Protein AF-A0A380CRN5-F1 (afdb_monomer)

Foldseek 3Di:
DDPFDWDWDDLVCLVVVLVVVCVVCVVVVNNVVPPDDSVNSCCCCPNPHPVDTDIHD

pLDDT: mean 70.71, std 9.79, range [41.09, 83.88]

Secondary structure (DSSP, 8-state):
------EE--GGGHHHHHHHHHHHHHHTT-GGG----HHHHHHHHHSSS-S---EE-

Nearest PDB structures (foldseek):
  2q4v-assembly1_B  TM=8.770E-01  e=2.138E-03  Homo sapiens
  3bj8-assembly2_C  TM=8.594E-01  e=1.998E-03  Mus musculus
  3bj7-assembly2_C  TM=8.419E-01  e=4.197E-03  Mus musculus
  2fxf-assembly1_A  TM=8.344E-01  e=4.490E-03  Homo sapiens
  8xj5-assembly1_A  TM=7.689E-01  e=5.446E-02  Arabidopsis thaliana

Sequence (57 aa):
MQEVIIREAVKADCPAMFELIKELALFEKAPEQVTVTMEEFEESGFGKNPVWGGICS

Mean predicted aligned error: 8.61 Å

Organism: Sphingobacterium spiritivorum (NCBI:txid258)

Solvent-accessible surface area (backbone atoms only — not comparable to full-atom values): 3534 Å² total; per-residue (Å²): 130,86,85,70,63,74,40,79,51,50,80,84,48,47,64,62,54,49,50,53,53,50,53,48,24,54,71,72,72,42,55,79,76,67,71,72,47,74,68,56,50,46,36,34,46,70,36,98,65,56,78,48,87,59,73,38,94

Structure (mmCIF, N/CA/C/O backbone):
data_AF-A0A380CRN5-F1
#
_entry.id   AF-A0A380CRN5-F1
#
loop_
_atom_site.group_PDB
_atom_site.id
_atom_site.type_symbol
_atom_site.label_atom_id
_atom_site.label_alt_id
_atom_site.label_comp_id
_atom_site.label_asym_id
_atom_site.label_entity_id
_atom_site.label_seq_id
_atom_site.pdbx_PDB_ins_code
_atom_site.Cartn_x
_atom_site.Cartn_y
_atom_site.Cartn_z
_atom_site.occupancy
_atom_site.B_iso_or_equiv
_atom_site.auth_seq_id
_atom_site.auth_comp_id
_atom_site.auth_asym_id
_atom_site.auth_atom_id
_atom_site.pdbx_PDB_model_num
ATOM 1 N N . MET A 1 1 ? -23.539 -16.777 -2.393 1.00 41.09 1 MET A N 1
ATOM 2 C CA . MET A 1 1 ? -22.084 -16.943 -2.212 1.00 41.09 1 MET A CA 1
ATOM 3 C C . MET A 1 1 ? -21.436 -16.063 -3.255 1.00 41.09 1 MET A C 1
ATOM 5 O O . MET A 1 1 ? -21.705 -16.288 -4.424 1.00 41.09 1 MET A O 1
ATOM 9 N N . GLN A 1 2 ? -20.745 -14.996 -2.854 1.00 55.50 2 GLN A N 1
ATOM 10 C CA . GLN A 1 2 ? -19.984 -14.194 -3.812 1.00 55.50 2 GLN A CA 1
ATOM 11 C C . GLN A 1 2 ? -18.772 -15.025 -4.240 1.00 55.50 2 GLN A C 1
ATOM 13 O O . GLN A 1 2 ? -18.001 -15.460 -3.388 1.00 55.50 2 GLN A O 1
ATOM 18 N N . GLU A 1 3 ? -18.668 -15.310 -5.536 1.00 60.12 3 GLU A N 1
ATOM 19 C CA . GLU A 1 3 ? -17.471 -15.898 -6.130 1.00 60.12 3 GLU A CA 1
ATOM 20 C C . GLU A 1 3 ? -16.372 -14.838 -6.095 1.00 60.12 3 GLU A C 1
ATOM 22 O O . GLU A 1 3 ? -16.407 -13.861 -6.837 1.00 60.12 3 GLU A O 1
ATOM 27 N N . VAL A 1 4 ? -15.446 -15.003 -5.157 1.00 68.56 4 VAL A N 1
ATOM 28 C CA . VAL A 1 4 ? -14.247 -14.180 -5.035 1.00 68.56 4 VAL A CA 1
ATOM 29 C C . VAL A 1 4 ? -13.202 -14.787 -5.969 1.00 68.56 4 VAL A C 1
ATOM 31 O O . VAL A 1 4 ? -12.799 -15.939 -5.777 1.00 68.56 4 VAL A O 1
ATOM 34 N N . ILE A 1 5 ? -12.820 -14.061 -7.020 1.00 72.50 5 ILE A N 1
ATOM 35 C CA . ILE A 1 5 ? -11.922 -14.567 -8.061 1.00 72.50 5 ILE A CA 1
ATOM 36 C C . ILE A 1 5 ? -10.509 -14.153 -7.680 1.00 72.50 5 ILE A C 1
ATOM 38 O O . ILE A 1 5 ? -10.022 -13.088 -8.049 1.00 72.50 5 ILE A O 1
ATOM 42 N N . ILE A 1 6 ? -9.839 -15.041 -6.952 1.00 72.12 6 ILE A N 1
ATOM 43 C CA . ILE A 1 6 ? -8.447 -14.842 -6.572 1.00 72.12 6 ILE A CA 1
ATOM 44 C C . ILE A 1 6 ? -7.566 -14.979 -7.821 1.00 72.12 6 ILE A C 1
ATOM 46 O O . ILE A 1 6 ? -7.446 -16.063 -8.395 1.00 72.12 6 ILE A O 1
ATOM 50 N N . ARG A 1 7 ? -6.948 -13.877 -8.242 1.00 77.88 7 ARG A N 1
ATOM 51 C CA . ARG A 1 7 ? -5.974 -13.800 -9.335 1.00 77.88 7 ARG A CA 1
ATOM 52 C C . ARG A 1 7 ? -4.685 -13.143 -8.859 1.00 77.88 7 ARG A C 1
ATOM 54 O O . ARG A 1 7 ? -4.673 -12.391 -7.885 1.00 77.88 7 ARG A O 1
ATOM 61 N N . GLU A 1 8 ? -3.598 -13.398 -9.578 1.00 73.25 8 GLU A N 1
ATOM 62 C CA . GLU A 1 8 ? -2.358 -12.657 -9.364 1.00 73.25 8 GLU A CA 1
ATOM 63 C C . GLU A 1 8 ? -2.626 -11.160 -9.560 1.00 73.25 8 GLU A C 1
ATOM 65 O O . GLU A 1 8 ? -3.266 -10.739 -10.537 1.00 73.25 8 GLU A O 1
ATOM 70 N N . ALA A 1 9 ? -2.187 -10.362 -8.586 1.00 67.94 9 ALA A N 1
ATOM 71 C CA . ALA A 1 9 ? -2.236 -8.920 -8.708 1.00 67.94 9 ALA A CA 1
ATOM 72 C C . ALA A 1 9 ? -1.402 -8.498 -9.918 1.00 67.94 9 ALA A C 1
ATOM 74 O O . ALA A 1 9 ? -0.333 -9.056 -10.158 1.00 67.94 9 ALA A O 1
ATOM 75 N N . VAL A 1 10 ? -1.866 -7.505 -10.675 1.00 74.06 10 VAL A N 1
ATOM 76 C CA . VAL A 1 10 ? -1.057 -6.856 -11.716 1.00 74.06 10 VAL A CA 1
ATOM 77 C C . VAL A 1 10 ? -0.635 -5.468 -11.247 1.00 74.06 10 VAL A C 1
ATOM 79 O O . VAL A 1 10 ? -1.245 -4.908 -10.340 1.00 74.06 10 VAL A O 1
ATOM 82 N N . LYS A 1 11 ? 0.379 -4.862 -11.883 1.00 71.88 11 LYS A N 1
ATOM 83 C CA . LYS A 1 11 ? 0.827 -3.492 -11.545 1.00 71.88 11 LYS A CA 1
ATOM 84 C C . LYS A 1 11 ? -0.320 -2.473 -11.492 1.00 71.88 11 LYS A C 1
ATOM 86 O O . LYS A 1 11 ? -0.292 -1.563 -10.679 1.00 71.88 11 LYS A O 1
ATOM 91 N N . ALA A 1 12 ? -1.357 -2.656 -12.311 1.00 76.19 12 ALA A N 1
ATOM 92 C CA . ALA A 1 12 ? -2.538 -1.793 -12.306 1.00 76.19 12 ALA A CA 1
ATOM 93 C C . ALA A 1 12 ? -3.378 -1.877 -11.012 1.00 76.19 12 ALA A C 1
ATOM 95 O O . ALA A 1 12 ? -4.092 -0.929 -10.702 1.00 76.19 12 ALA A O 1
ATOM 96 N N . ASP A 1 13 ? -3.280 -2.971 -10.248 1.00 77.31 13 ASP A N 1
ATOM 97 C CA . ASP A 1 13 ? -3.948 -3.145 -8.949 1.00 77.31 13 ASP A CA 1
ATOM 98 C C . ASP A 1 13 ? -3.118 -2.565 -7.783 1.00 77.31 13 ASP A C 1
ATOM 100 O O . ASP A 1 13 ? -3.620 -2.401 -6.671 1.00 77.31 13 ASP A O 1
ATOM 104 N N . CYS A 1 14 ? -1.847 -2.228 -8.030 1.00 75.31 14 CYS A N 1
ATOM 105 C CA . CYS A 1 14 ? -0.932 -1.652 -7.045 1.00 75.31 14 CYS A CA 1
ATOM 106 C C . CYS A 1 14 ? -1.466 -0.362 -6.385 1.00 75.31 14 CYS A C 1
ATOM 108 O O . CYS A 1 14 ? -1.465 -0.305 -5.153 1.00 75.31 14 CYS A O 1
ATOM 110 N N . PRO A 1 15 ? -2.005 0.636 -7.127 1.00 78.56 15 PRO A N 1
ATOM 111 C CA . PRO A 1 15 ? -2.606 1.818 -6.507 1.00 78.56 15 PRO A CA 1
ATOM 112 C C . PRO A 1 15 ? -3.781 1.483 -5.585 1.00 78.56 15 PRO A C 1
ATOM 114 O O . PRO A 1 15 ? -3.884 2.058 -4.506 1.00 78.56 15 PRO A O 1
ATOM 117 N N . ALA A 1 16 ? -4.640 0.535 -5.975 1.00 81.75 16 ALA A N 1
ATOM 118 C CA . ALA A 1 16 ? -5.798 0.141 -5.174 1.00 81.75 16 ALA A CA 1
ATOM 119 C C . ALA A 1 16 ? -5.381 -0.553 -3.866 1.00 81.75 16 ALA A C 1
ATOM 121 O O . ALA A 1 16 ? -5.927 -0.258 -2.806 1.00 81.75 16 ALA A O 1
ATOM 122 N N . MET A 1 17 ? -4.372 -1.429 -3.911 1.00 78.38 17 MET A N 1
ATOM 123 C CA . MET A 1 17 ? -3.802 -2.035 -2.702 1.00 78.38 17 MET A CA 1
ATOM 124 C C . MET A 1 17 ? -3.095 -1.006 -1.816 1.00 78.38 17 MET A C 1
ATOM 126 O O . MET A 1 17 ? -3.213 -1.061 -0.595 1.00 78.38 17 MET A O 1
ATOM 130 N N . PHE A 1 18 ? -2.383 -0.053 -2.414 1.00 80.44 18 PHE A N 1
ATOM 131 C CA . PHE A 1 18 ? -1.662 0.977 -1.673 1.00 80.44 18 PHE A CA 1
ATOM 132 C C . PHE A 1 18 ? -2.602 1.955 -0.954 1.00 80.44 18 PHE A C 1
ATOM 134 O O . PHE A 1 18 ? -2.321 2.357 0.174 1.00 80.44 18 PHE A O 1
ATOM 141 N N . GLU A 1 19 ? -3.741 2.293 -1.562 1.00 82.06 19 GLU A N 1
ATOM 142 C CA . GLU A 1 19 ? -4.817 3.056 -0.913 1.00 82.06 19 GLU A CA 1
ATOM 143 C C . GLU A 1 19 ? -5.342 2.325 0.331 1.00 82.06 19 GLU A C 1
ATOM 145 O O . GLU A 1 19 ? -5.405 2.920 1.403 1.00 82.06 19 GLU A O 1
ATOM 150 N N . LEU A 1 20 ? -5.607 1.016 0.236 1.00 83.00 20 LEU A N 1
ATOM 151 C CA . LEU A 1 20 ? -6.047 0.211 1.384 1.00 83.00 20 LEU A CA 1
ATOM 152 C C . LEU A 1 20 ? -4.994 0.161 2.501 1.00 83.00 20 LEU A C 1
ATOM 154 O O . LEU A 1 20 ? -5.336 0.257 3.678 1.00 83.00 20 LEU A O 1
ATOM 158 N N . ILE A 1 21 ? -3.710 0.047 2.146 1.00 81.75 21 ILE A N 1
ATOM 159 C CA . ILE A 1 21 ? -2.597 0.086 3.109 1.00 81.75 21 ILE A CA 1
ATOM 160 C C . ILE A 1 21 ? -2.539 1.450 3.809 1.00 81.75 21 ILE A C 1
ATOM 162 O O . ILE A 1 21 ? -2.348 1.510 5.023 1.00 81.75 21 ILE A O 1
ATOM 166 N N . LYS A 1 22 ? -2.743 2.548 3.073 1.00 79.88 22 LYS A N 1
ATOM 167 C CA . LYS A 1 22 ? -2.813 3.900 3.644 1.00 79.88 22 LYS A CA 1
ATOM 168 C C . LYS A 1 22 ? -4.010 4.081 4.568 1.00 79.88 22 LYS A C 1
ATOM 170 O O . LYS A 1 22 ? -3.847 4.646 5.647 1.00 79.88 22 LYS A O 1
ATOM 175 N N . GLU A 1 23 ? -5.189 3.613 4.168 1.00 82.56 23 GLU A N 1
ATOM 176 C CA . GLU A 1 23 ? -6.387 3.660 5.011 1.00 82.56 23 GLU A CA 1
ATOM 177 C C . GLU A 1 23 ? -6.194 2.847 6.294 1.00 82.56 23 GLU A C 1
ATOM 179 O O . GLU A 1 23 ? -6.543 3.320 7.377 1.00 82.56 23 GLU A O 1
ATOM 184 N N . LEU A 1 24 ? -5.564 1.672 6.203 1.00 83.25 24 LEU A N 1
ATOM 185 C CA . LEU A 1 24 ? -5.229 0.852 7.364 1.00 83.25 24 LEU A CA 1
ATOM 186 C C . LEU A 1 24 ? -4.230 1.560 8.286 1.00 83.25 24 LEU A C 1
ATOM 188 O O . LEU A 1 24 ? -4.460 1.639 9.489 1.00 83.25 24 LEU A O 1
ATOM 192 N N . ALA A 1 25 ? -3.163 2.141 7.738 1.00 81.81 25 ALA A N 1
ATOM 193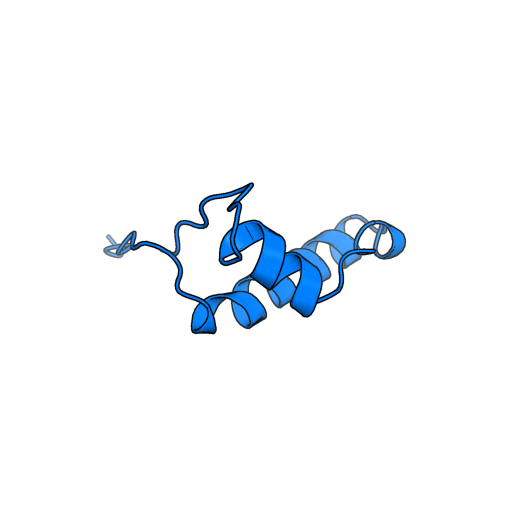 C CA . ALA A 1 25 ? -2.176 2.876 8.527 1.00 81.81 25 ALA A CA 1
ATOM 194 C C . ALA A 1 25 ? -2.777 4.117 9.211 1.00 81.81 25 ALA A C 1
ATOM 196 O O . ALA A 1 25 ? -2.407 4.460 10.339 1.00 81.81 25 ALA A O 1
ATOM 197 N N . LEU A 1 26 ? -3.736 4.780 8.556 1.00 81.94 26 LEU A N 1
ATOM 198 C CA . LEU A 1 26 ? -4.500 5.881 9.136 1.00 81.94 26 LEU A CA 1
ATOM 199 C C . LEU A 1 26 ? -5.426 5.392 10.261 1.00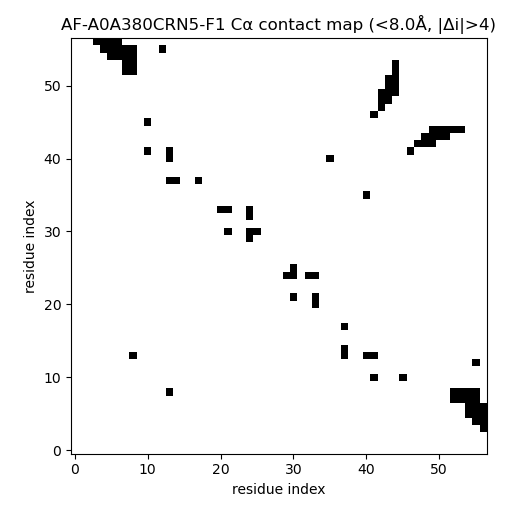 81.94 26 LEU A C 1
ATOM 201 O O . LEU A 1 26 ? -5.516 6.044 11.303 1.00 81.94 26 LEU A O 1
ATOM 205 N N . PHE A 1 27 ? -6.059 4.229 10.089 1.00 83.88 27 PHE A N 1
ATOM 206 C CA . PHE A 1 27 ? -6.875 3.579 11.116 1.00 83.88 27 PHE A CA 1
ATOM 207 C C . PHE A 1 27 ? -6.047 3.167 12.344 1.00 83.88 27 PHE A C 1
ATOM 209 O O . PHE A 1 27 ? -6.453 3.425 13.479 1.00 83.88 27 PHE A 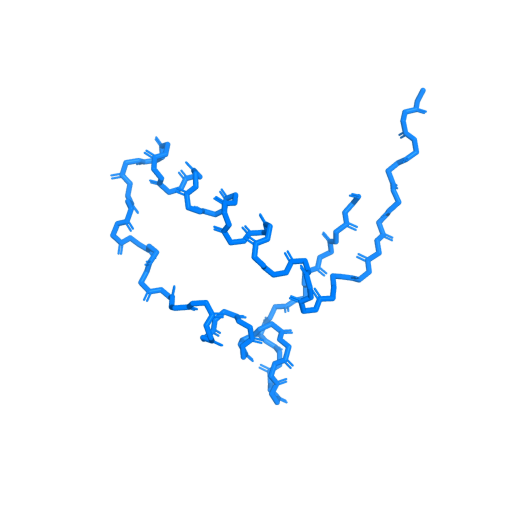O 1
ATOM 216 N N . GLU A 1 28 ? -4.854 2.608 12.134 1.00 82.75 28 GLU A N 1
ATOM 217 C CA . GLU A 1 28 ? -3.923 2.210 13.198 1.00 82.75 28 GLU A CA 1
ATOM 218 C C . GLU A 1 28 ? -3.189 3.394 13.851 1.00 82.75 28 GLU A C 1
ATOM 220 O O . GLU A 1 28 ? -2.425 3.205 14.797 1.00 82.75 28 GLU A O 1
ATOM 225 N N . LYS A 1 29 ? -3.451 4.632 13.402 1.00 77.75 29 LYS A N 1
ATOM 226 C CA . LYS A 1 29 ? -2.782 5.865 13.859 1.00 77.75 29 LYS A CA 1
ATOM 227 C C . LYS A 1 29 ? -1.258 5.834 13.688 1.00 77.75 29 LYS A C 1
ATOM 229 O O . LYS A 1 29 ? -0.552 6.541 14.404 1.00 77.75 29 LYS A O 1
ATOM 234 N N . ALA A 1 30 ? -0.762 5.069 12.720 1.00 75.56 30 ALA A N 1
ATOM 235 C CA . ALA A 1 30 ? 0.653 4.974 12.374 1.00 75.56 30 ALA A CA 1
ATOM 236 C C . ALA A 1 30 ? 0.903 5.307 10.885 1.00 75.56 30 ALA A C 1
ATOM 238 O O . ALA A 1 30 ? 1.569 4.542 10.188 1.00 75.56 30 ALA A O 1
ATOM 239 N N . PRO A 1 31 ? 0.411 6.452 10.363 1.00 68.31 31 PRO A N 1
ATOM 240 C CA . PRO A 1 31 ? 0.600 6.819 8.955 1.00 68.31 31 PRO A CA 1
ATOM 241 C C . PRO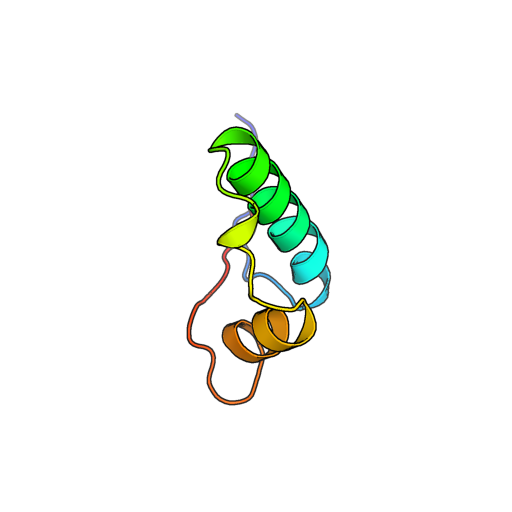 A 1 31 ? 2.080 7.011 8.586 1.00 68.31 31 PRO A C 1
ATOM 243 O O . PRO A 1 31 ? 2.448 6.892 7.423 1.00 68.31 31 PRO A O 1
ATOM 246 N N . GLU A 1 32 ? 2.936 7.269 9.576 1.00 68.06 32 GLU A N 1
ATOM 247 C CA . GLU A 1 32 ? 4.388 7.380 9.423 1.00 68.06 32 GLU A CA 1
ATOM 248 C C . GLU A 1 32 ? 5.081 6.057 9.071 1.00 68.06 32 GLU A C 1
ATOM 250 O O . GLU A 1 32 ? 6.201 6.089 8.575 1.00 68.06 32 GLU A O 1
ATOM 255 N N . GLN A 1 33 ? 4.433 4.904 9.287 1.00 65.50 33 GLN A N 1
ATOM 256 C CA . GLN A 1 33 ? 4.964 3.602 8.866 1.00 65.50 33 GLN A CA 1
ATOM 257 C C . GLN A 1 33 ? 4.790 3.347 7.365 1.00 65.50 33 GLN A C 1
ATOM 259 O O . GLN A 1 33 ? 5.456 2.471 6.816 1.00 65.50 33 GLN A O 1
ATOM 264 N N . VAL A 1 34 ? 3.962 4.138 6.672 1.00 66.94 34 VAL A N 1
ATOM 265 C CA . VAL A 1 34 ? 3.877 4.123 5.203 1.00 66.94 34 VAL A CA 1
ATOM 266 C C . VAL A 1 34 ? 4.990 5.008 4.636 1.00 66.94 34 VAL A C 1
ATOM 268 O O . VAL A 1 34 ? 4.748 6.044 4.022 1.00 66.94 34 VAL A O 1
ATOM 271 N N . THR A 1 35 ? 6.239 4.617 4.889 1.00 66.38 35 THR A N 1
ATOM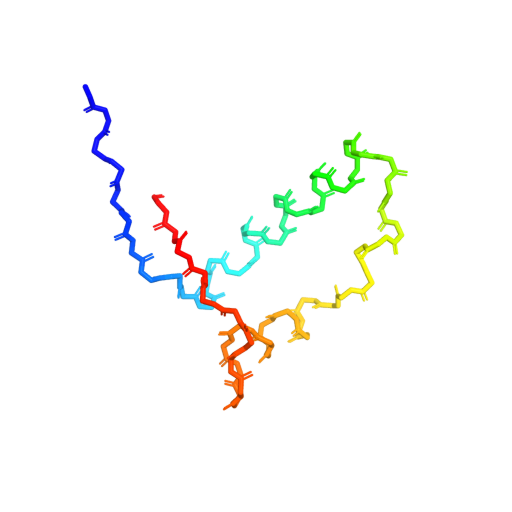 272 C CA . THR A 1 35 ? 7.435 5.283 4.346 1.00 66.38 35 THR A CA 1
ATOM 273 C C . THR A 1 35 ? 7.724 4.890 2.901 1.00 66.38 35 THR A C 1
ATOM 275 O O . THR A 1 35 ? 8.480 5.580 2.224 1.00 66.38 35 THR A O 1
ATOM 278 N N . VAL A 1 36 ? 7.127 3.793 2.433 1.00 69.44 36 VAL A N 1
ATOM 279 C CA . VAL A 1 36 ? 7.316 3.258 1.084 1.00 69.44 36 VAL A CA 1
ATOM 280 C C . VAL A 1 36 ? 6.600 4.127 0.059 1.00 69.44 36 VAL A C 1
ATOM 282 O O . VAL A 1 36 ? 5.392 4.361 0.153 1.00 69.44 36 V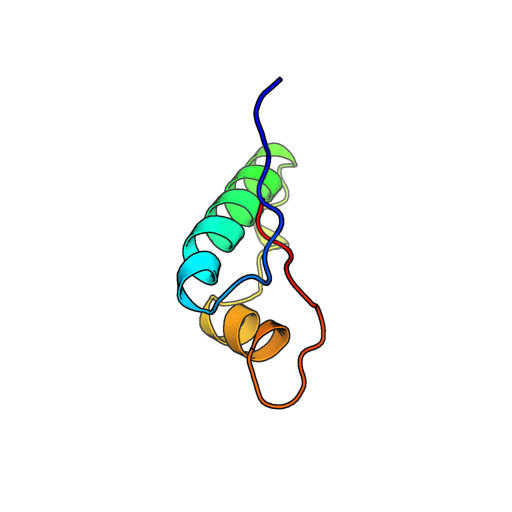AL A O 1
ATOM 285 N N . THR A 1 37 ? 7.341 4.589 -0.943 1.00 76.75 37 THR A N 1
ATOM 286 C CA . THR A 1 37 ? 6.760 5.259 -2.108 1.00 76.75 37 THR A CA 1
ATOM 287 C C . THR A 1 37 ? 6.028 4.260 -3.005 1.00 76.75 37 THR A C 1
ATOM 289 O O . THR A 1 37 ? 6.296 3.060 -2.982 1.00 76.75 37 THR A O 1
ATOM 292 N N . MET A 1 38 ? 5.089 4.748 -3.822 1.00 72.81 38 MET A N 1
ATOM 293 C CA . MET A 1 38 ? 4.349 3.897 -4.764 1.00 72.81 38 MET A CA 1
ATOM 294 C C . MET A 1 38 ? 5.293 3.185 -5.750 1.00 72.81 38 MET A C 1
ATOM 296 O O . MET A 1 38 ? 5.077 2.020 -6.070 1.00 72.81 38 MET A O 1
ATOM 300 N N . GLU A 1 39 ? 6.372 3.855 -6.163 1.00 73.12 39 GLU A N 1
ATOM 301 C CA . GLU A 1 39 ? 7.418 3.300 -7.030 1.00 73.12 39 GLU A CA 1
ATOM 302 C C . GLU A 1 39 ? 8.202 2.174 -6.340 1.00 73.12 39 GLU A C 1
ATOM 304 O O . GLU A 1 39 ? 8.376 1.110 -6.927 1.00 73.12 39 GLU A O 1
ATOM 309 N N . GLU A 1 40 ? 8.612 2.348 -5.078 1.00 74.69 40 GLU A N 1
ATOM 310 C CA . GLU A 1 40 ? 9.266 1.284 -4.299 1.00 74.69 40 GLU A CA 1
ATOM 311 C C . GLU A 1 40 ? 8.331 0.109 -4.019 1.00 74.69 40 GLU A C 1
ATOM 313 O O . GLU A 1 40 ? 8.768 -1.042 -3.995 1.00 74.69 40 GLU A O 1
ATOM 318 N N . PHE A 1 41 ? 7.042 0.379 -3.816 1.00 75.62 41 PHE A N 1
ATOM 319 C CA . PHE A 1 41 ? 6.032 -0.651 -3.605 1.00 75.62 41 PHE A CA 1
ATOM 320 C C . PHE A 1 41 ? 5.820 -1.479 -4.884 1.00 75.62 41 PHE A C 1
ATOM 322 O O . PHE A 1 41 ? 5.843 -2.711 -4.836 1.00 75.62 41 PHE A O 1
ATOM 329 N N . GLU A 1 42 ? 5.728 -0.820 -6.044 1.00 73.06 42 GLU A N 1
ATOM 330 C CA . GLU A 1 42 ? 5.698 -1.474 -7.354 1.00 73.06 42 GLU A CA 1
ATOM 331 C C . GLU A 1 42 ? 6.994 -2.225 -7.666 1.00 73.06 42 GLU A C 1
ATOM 333 O O . GLU A 1 42 ? 6.941 -3.327 -8.206 1.00 73.06 42 GLU A O 1
ATOM 338 N N . GLU A 1 43 ? 8.160 -1.678 -7.331 1.00 74.62 43 GLU A N 1
ATOM 339 C CA . GLU A 1 43 ? 9.441 -2.343 -7.568 1.00 74.62 43 GLU A CA 1
ATOM 340 C C . GLU A 1 43 ? 9.643 -3.542 -6.624 1.00 74.62 43 GLU A C 1
ATOM 342 O O . GLU A 1 43 ? 10.161 -4.580 -7.034 1.00 74.62 43 GLU A O 1
ATOM 347 N N . SER A 1 44 ? 9.139 -3.459 -5.393 1.00 71.00 44 SER A N 1
ATOM 348 C CA . SER A 1 44 ? 9.192 -4.556 -4.421 1.00 71.00 44 SER A CA 1
ATOM 349 C C . SER A 1 44 ? 8.199 -5.677 -4.728 1.00 71.00 44 SER A C 1
ATOM 351 O O . SER A 1 44 ? 8.464 -6.815 -4.360 1.00 71.00 44 SER A O 1
ATOM 353 N N . GLY A 1 45 ? 7.063 -5.396 -5.375 1.00 70.31 45 GLY A N 1
ATOM 354 C CA . GLY A 1 45 ? 6.068 -6.415 -5.751 1.00 70.31 45 GLY A CA 1
ATOM 355 C C . GLY A 1 45 ? 6.208 -6.929 -7.188 1.00 70.31 45 GLY A C 1
ATOM 356 O O . GLY A 1 45 ? 5.945 -8.094 -7.469 1.00 70.31 45 GLY A O 1
ATOM 357 N N . PHE A 1 46 ? 6.653 -6.070 -8.106 1.00 67.75 46 PHE A N 1
ATOM 358 C CA . PHE A 1 46 ? 6.677 -6.310 -9.556 1.00 67.75 46 PHE A CA 1
ATOM 359 C C . PHE A 1 46 ? 7.996 -5.917 -10.241 1.00 67.75 46 PHE A C 1
ATOM 361 O O . PHE A 1 46 ? 8.080 -5.927 -11.475 1.00 67.75 46 PHE A O 1
ATOM 368 N N . GLY A 1 47 ? 9.004 -5.483 -9.485 1.00 66.12 47 GLY A N 1
ATOM 369 C CA . GLY A 1 47 ? 10.330 -5.166 -10.007 1.00 66.12 47 GLY A CA 1
ATOM 370 C C . GLY A 1 47 ? 11.176 -6.416 -10.235 1.00 66.12 47 GLY A C 1
ATOM 371 O O . GLY A 1 47 ? 10.677 -7.535 -10.337 1.00 66.12 47 GLY A O 1
ATOM 372 N N . LYS A 1 48 ? 12.495 -6.230 -10.354 1.00 58.25 48 LYS A N 1
ATOM 373 C CA . LYS A 1 48 ? 13.416 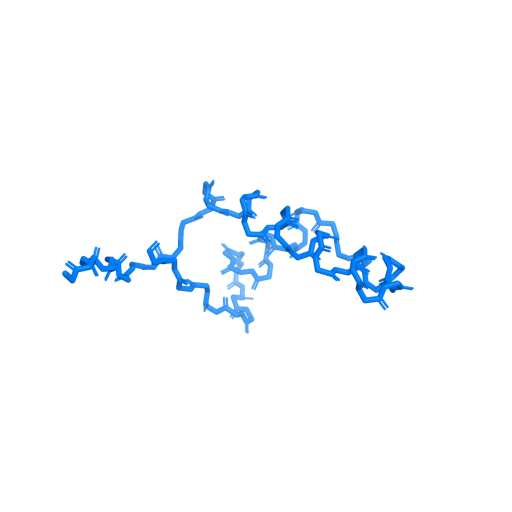-7.320 -10.725 1.00 58.25 48 LYS A CA 1
ATOM 374 C C . LYS A 1 48 ? 13.519 -8.431 -9.674 1.00 58.25 48 LYS A C 1
ATOM 376 O O . LYS A 1 48 ? 13.777 -9.566 -10.059 1.00 58.25 48 LYS A O 1
ATOM 381 N N . ASN A 1 49 ? 13.295 -8.109 -8.399 1.00 56.97 49 ASN A N 1
ATOM 382 C CA . ASN A 1 49 ? 13.264 -9.063 -7.292 1.00 56.97 49 ASN A CA 1
ATOM 383 C C . ASN A 1 49 ? 11.961 -8.870 -6.496 1.00 56.97 49 ASN A C 1
ATOM 385 O O . ASN A 1 49 ? 11.965 -8.101 -5.534 1.00 56.97 49 ASN A O 1
ATOM 389 N N . PRO A 1 50 ? 10.853 -9.527 -6.880 1.00 64.56 50 PRO A N 1
ATOM 390 C CA . PRO A 1 50 ? 9.605 -9.427 -6.135 1.00 64.56 50 PRO A CA 1
ATOM 391 C C . PRO A 1 50 ? 9.781 -10.030 -4.730 1.00 64.56 50 PRO A C 1
ATOM 393 O O . PRO A 1 50 ? 10.081 -11.213 -4.575 1.00 64.56 50 PRO A O 1
ATOM 396 N N . VAL A 1 51 ? 9.635 -9.194 -3.702 1.00 59.62 51 VAL A N 1
ATOM 397 C CA . VAL A 1 51 ? 9.742 -9.525 -2.270 1.00 59.62 51 VAL A CA 1
ATOM 398 C C . VAL A 1 51 ? 8.409 -10.055 -1.732 1.00 59.62 51 VAL A C 1
ATOM 400 O O . VAL A 1 51 ? 8.384 -10.819 -0.769 1.00 59.62 51 VAL A O 1
ATOM 403 N N . TRP A 1 52 ? 7.296 -9.684 -2.369 1.00 63.09 52 TRP A N 1
ATOM 404 C CA . TRP A 1 52 ? 5.949 -10.109 -2.000 1.00 63.09 52 TRP A CA 1
ATOM 405 C C . TRP A 1 52 ? 5.104 -10.393 -3.248 1.00 63.09 52 TRP A C 1
ATOM 407 O O . TRP A 1 52 ? 5.205 -9.693 -4.252 1.00 63.09 52 TRP A O 1
ATOM 417 N N . GLY A 1 5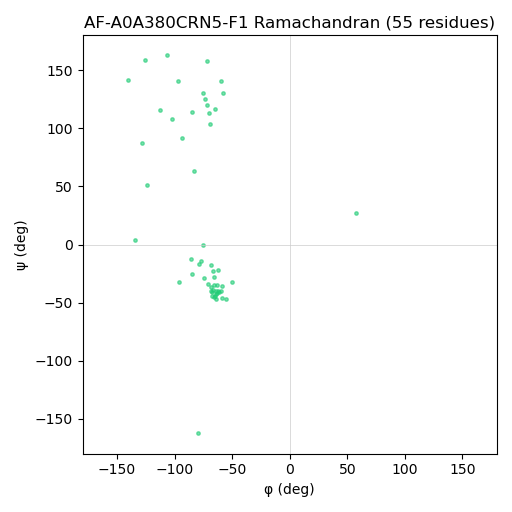3 ? 4.274 -11.438 -3.184 1.00 56.75 53 GLY A N 1
ATOM 418 C CA . GLY A 1 53 ? 3.280 -11.758 -4.208 1.00 56.75 53 GLY A CA 1
ATOM 419 C C . GLY A 1 53 ? 1.897 -11.316 -3.742 1.00 56.75 53 GLY A C 1
ATOM 420 O O . GLY A 1 53 ? 1.341 -11.916 -2.824 1.00 56.75 53 GLY A O 1
ATOM 421 N N . GLY A 1 54 ? 1.360 -10.252 -4.341 1.00 57.97 54 GLY A N 1
ATOM 422 C CA . GLY A 1 54 ? -0.002 -9.789 -4.078 1.00 57.97 54 GLY A CA 1
ATOM 423 C C . GLY A 1 54 ? -1.026 -10.694 -4.756 1.00 57.97 54 GLY A C 1
ATOM 424 O O . GLY A 1 54 ? -0.917 -10.973 -5.950 1.00 57.97 54 GLY A O 1
ATOM 425 N N . ILE A 1 55 ? -2.030 -11.144 -4.009 1.00 53.31 55 ILE A N 1
ATOM 426 C CA . ILE A 1 55 ? -3.154 -11.913 -4.547 1.00 53.31 55 ILE A CA 1
ATOM 427 C C . ILE A 1 55 ? -4.398 -11.037 -4.420 1.00 53.31 55 ILE A C 1
ATOM 429 O O . ILE A 1 55 ? -4.779 -10.669 -3.309 1.00 53.31 55 ILE A O 1
ATOM 433 N N . CYS A 1 56 ? -4.989 -10.658 -5.552 1.00 47.84 56 CYS A N 1
ATOM 434 C CA . CYS A 1 56 ? -6.202 -9.846 -5.597 1.00 47.84 56 CYS A CA 1
ATOM 435 C C . CYS A 1 56 ? -7.415 -10.753 -5.762 1.00 47.84 56 CYS A C 1
ATOM 437 O O . CYS A 1 56 ? -7.358 -11.741 -6.486 1.00 47.84 56 CYS A O 1
ATOM 439 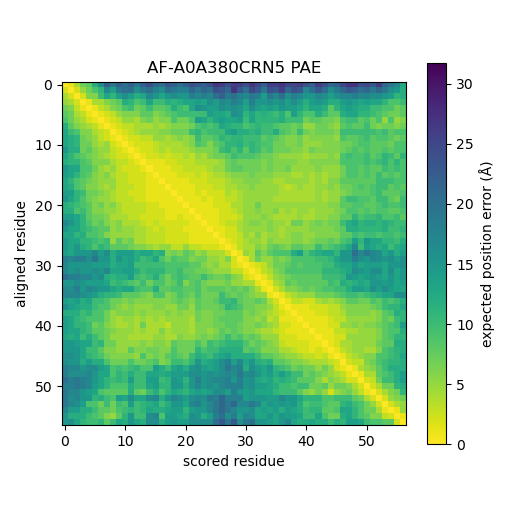N N . SER A 1 57 ? -8.494 -10.411 -5.072 1.00 52.34 57 SER A N 1
ATOM 440 C CA . SER A 1 57 ? -9.700 -11.219 -4.902 1.00 52.34 57 SER A CA 1
ATOM 441 C C . SER A 1 57 ? -10.890 -10.636 -5.656 1.00 52.34 57 SER A C 1
ATOM 443 O O . SER A 1 57 ? -10.975 -9.387 -5.630 1.00 52.34 57 SER A O 1
#

Radius of gyration: 12.65 Å; Cα contacts (8 Å, |Δi|>4): 48; chains: 1; bounding box: 36×24×26 Å